Protein AF-A0A7Y6Y8E7-F1 (afdb_monomer_lite)

Secondary structure (DSSP, 8-state):
-PPPPEEEEE-S-HHHHHHHHHHHTTTSEEEEESSSSSHHHHHHHH--SEEEE-TTS-SS-HHHHHHHHHHHHHHTT-

Structure (mmCIF, N/CA/C/O backbone):
data_AF-A0A7Y6Y8E7-F1
#
_entry.id   AF-A0A7Y6Y8E7-F1
#
loop_
_atom_site.group_PDB
_atom_site.id
_atom_site.type_symbol
_atom_site.label_atom_id
_atom_site.label_alt_id
_atom_site.label_comp_id
_atom_site.label_asym_id
_atom_site.label_entity_id
_atom_site.label_seq_id
_atom_site.pdbx_PDB_ins_code
_atom_site.Cartn_x
_atom_site.Cartn_y
_atom_site.Cartn_z
_atom_site.occupancy
_atom_site.B_iso_or_equiv
_atom_site.auth_seq_id
_atom_site.auth_comp_id
_atom_site.auth_asym_id
_atom_site.auth_atom_id
_atom_site.pdbx_PDB_model_num
ATOM 1 N N . MET A 1 1 ? -16.114 -13.925 12.514 1.00 48.81 1 MET A N 1
ATOM 2 C CA . MET A 1 1 ? -15.016 -13.939 11.522 1.00 48.81 1 MET A CA 1
ATOM 3 C C . MET A 1 1 ? -14.637 -12.490 11.273 1.00 48.81 1 MET A C 1
ATOM 5 O O . MET A 1 1 ? -15.533 -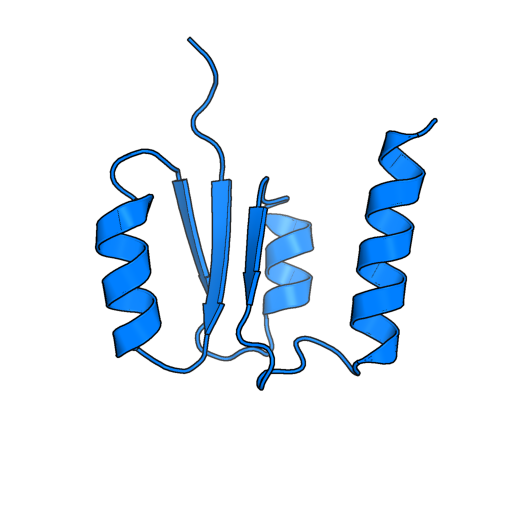11.719 10.958 1.00 48.81 1 MET A O 1
ATOM 9 N N . GLY A 1 2 ? -13.389 -12.091 11.540 1.00 60.22 2 GLY A N 1
ATOM 10 C CA . GLY A 1 2 ? -12.953 -10.702 11.339 1.00 60.22 2 GLY A CA 1
ATOM 11 C C . GLY A 1 2 ? -13.026 -10.308 9.862 1.00 60.22 2 GLY A C 1
ATOM 12 O O . GLY A 1 2 ? -12.844 -11.163 8.996 1.00 60.22 2 GLY A O 1
ATOM 13 N N . SER A 1 3 ? -13.334 -9.043 9.568 1.00 77.19 3 SER A N 1
ATOM 14 C CA . SER A 1 3 ? -13.312 -8.526 8.198 1.00 77.19 3 SER A CA 1
ATOM 15 C C . SER A 1 3 ? -11.899 -8.624 7.615 1.00 77.19 3 SER A C 1
ATOM 17 O O . SER A 1 3 ? -10.914 -8.402 8.318 1.00 77.19 3 SER A O 1
ATOM 19 N N . ALA A 1 4 ? -11.794 -8.961 6.326 1.00 84.44 4 ALA A N 1
ATOM 20 C CA . ALA A 1 4 ? -10.511 -8.960 5.628 1.00 84.44 4 ALA A CA 1
ATOM 21 C C . ALA A 1 4 ? -9.898 -7.552 5.680 1.00 84.44 4 ALA A C 1
ATOM 23 O O . ALA A 1 4 ? -10.543 -6.591 5.247 1.00 84.44 4 ALA A O 1
ATOM 24 N N . LYS A 1 5 ? -8.676 -7.461 6.217 1.00 93.12 5 LYS A N 1
ATOM 25 C CA . LYS A 1 5 ? -7.907 -6.218 6.334 1.00 93.12 5 LYS A CA 1
ATOM 26 C C . LYS A 1 5 ? -7.543 -5.682 4.951 1.00 93.12 5 LYS A C 1
ATOM 28 O O . LYS A 1 5 ? -7.300 -6.475 4.037 1.00 93.12 5 LYS A O 1
ATOM 33 N N . LEU A 1 6 ? -7.543 -4.363 4.791 1.00 92.69 6 LEU A N 1
ATOM 34 C CA . LEU A 1 6 ? -7.156 -3.682 3.559 1.00 92.69 6 LEU A CA 1
ATOM 35 C C . LEU A 1 6 ? -5.693 -3.258 3.623 1.00 92.69 6 LEU A C 1
ATOM 37 O O . LEU A 1 6 ? -5.300 -2.505 4.509 1.00 92.69 6 LEU A O 1
ATOM 41 N N . ILE A 1 7 ? -4.908 -3.723 2.657 1.00 93.81 7 ILE A N 1
ATOM 42 C CA . ILE A 1 7 ? -3.509 -3.340 2.492 1.00 93.81 7 ILE A CA 1
ATOM 43 C C . ILE A 1 7 ? -3.402 -2.432 1.268 1.00 93.81 7 ILE A C 1
ATOM 45 O O . ILE A 1 7 ? -3.879 -2.790 0.188 1.00 93.81 7 ILE A O 1
ATOM 49 N N . LEU A 1 8 ? -2.762 -1.277 1.443 1.00 91.00 8 LEU A N 1
ATOM 50 C CA . LEU A 1 8 ? -2.338 -0.409 0.352 1.00 91.00 8 LEU A CA 1
ATOM 51 C C . LEU A 1 8 ? -0.830 -0.556 0.149 1.00 91.00 8 LEU A C 1
ATOM 53 O O . LEU A 1 8 ? -0.060 -0.398 1.096 1.00 91.00 8 LEU A O 1
ATOM 57 N N . VAL A 1 9 ? -0.414 -0.830 -1.086 1.00 91.00 9 VAL A N 1
ATOM 58 C CA . VAL A 1 9 ? 1.004 -0.909 -1.458 1.00 91.00 9 VAL A CA 1
ATOM 59 C C . VAL A 1 9 ? 1.355 0.183 -2.457 1.00 91.00 9 VAL A C 1
ATOM 61 O O . VAL A 1 9 ? 0.726 0.298 -3.508 1.00 91.00 9 VAL A O 1
ATOM 64 N N . VAL A 1 10 ? 2.370 0.979 -2.140 1.00 87.56 10 VAL A N 1
ATOM 65 C CA . VAL A 1 10 ? 2.868 2.042 -3.009 1.00 87.56 10 VAL A CA 1
ATOM 66 C C . VAL A 1 10 ? 4.293 1.724 -3.419 1.00 87.56 10 VAL A C 1
ATOM 68 O O . VAL A 1 10 ? 5.229 1.801 -2.626 1.00 87.56 10 VAL A O 1
ATOM 71 N N . ASP A 1 11 ? 4.446 1.342 -4.677 1.00 87.88 11 ASP A N 1
ATOM 72 C CA . ASP A 1 11 ? 5.733 0.996 -5.259 1.00 87.88 11 ASP A CA 1
ATOM 73 C C . ASP A 1 11 ? 5.683 1.320 -6.756 1.00 87.88 11 ASP A C 1
ATOM 75 O O . ASP A 1 11 ? 4.663 1.116 -7.414 1.00 87.88 11 ASP A O 1
ATOM 79 N N . GLY A 1 12 ? 6.763 1.877 -7.299 1.00 85.88 12 GLY A N 1
ATOM 80 C CA . GLY A 1 12 ? 6.852 2.126 -8.738 1.00 85.88 12 GLY A CA 1
ATOM 81 C C . GLY A 1 12 ? 7.424 0.949 -9.520 1.00 85.88 12 GLY A C 1
ATOM 82 O O . GLY A 1 12 ? 7.382 0.988 -10.748 1.00 85.88 12 GLY A O 1
ATOM 83 N N . ASP A 1 13 ? 7.967 -0.064 -8.843 1.00 89.44 13 ASP A N 1
ATOM 84 C CA . ASP A 1 13 ? 8.431 -1.288 -9.479 1.00 89.44 13 ASP A CA 1
ATOM 85 C C . ASP A 1 13 ? 7.288 -2.302 -9.626 1.00 89.44 13 ASP A C 1
ATOM 87 O O . ASP A 1 13 ? 6.697 -2.794 -8.661 1.00 89.44 13 ASP A O 1
ATOM 91 N N . GLU A 1 14 ? 6.969 -2.646 -10.872 1.00 89.94 14 GLU A N 1
ATOM 92 C CA . GLU A 1 14 ? 5.869 -3.567 -11.163 1.00 89.94 14 GLU A CA 1
ATOM 93 C C . GLU A 1 14 ? 6.150 -5.000 -10.697 1.00 89.94 14 GLU A C 1
ATOM 95 O O . GLU A 1 14 ? 5.208 -5.736 -10.385 1.00 89.94 14 GLU A O 1
ATOM 100 N N . SER A 1 15 ? 7.424 -5.400 -10.626 1.00 91.81 15 SER A N 1
ATOM 101 C CA . SER A 1 15 ? 7.808 -6.748 -10.200 1.00 91.81 15 SER A CA 1
ATOM 102 C C . SER A 1 15 ? 7.569 -6.928 -8.702 1.00 91.81 15 SER A C 1
ATOM 104 O O . SER A 1 15 ? 6.977 -7.931 -8.290 1.00 91.81 15 SER A O 1
ATOM 106 N N . SER A 1 16 ? 7.953 -5.934 -7.901 1.00 91.06 16 SER A N 1
ATOM 107 C CA . SER A 1 16 ? 7.677 -5.847 -6.467 1.00 91.06 16 SER A CA 1
ATOM 108 C C . SER A 1 16 ? 6.178 -5.880 -6.182 1.00 91.06 16 SER A C 1
ATOM 110 O O . SER A 1 16 ? 5.719 -6.712 -5.395 1.00 91.06 16 SER A O 1
ATOM 112 N N . LEU A 1 17 ? 5.388 -5.053 -6.877 1.00 91.62 17 LEU A N 1
ATOM 113 C CA . LEU A 1 17 ? 3.927 -5.052 -6.735 1.00 91.62 17 LEU A CA 1
ATOM 114 C C . LEU A 1 17 ? 3.312 -6.413 -7.056 1.00 91.62 17 LEU A C 1
ATOM 116 O O . LEU A 1 17 ? 2.466 -6.911 -6.310 1.00 91.62 1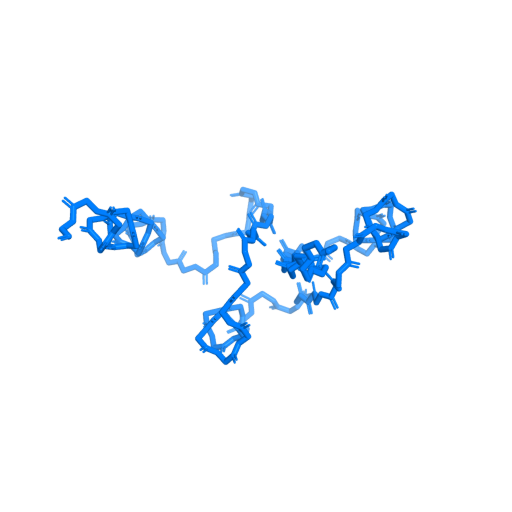7 LEU A O 1
ATOM 120 N N . PHE A 1 18 ? 3.746 -7.040 -8.150 1.00 93.38 18 PHE A N 1
ATOM 121 C CA . PHE A 1 18 ? 3.251 -8.353 -8.547 1.00 93.38 18 PHE A CA 1
ATOM 122 C C . PHE A 1 18 ? 3.585 -9.431 -7.507 1.00 93.38 18 PHE A C 1
ATOM 124 O O . PHE A 1 18 ? 2.723 -10.246 -7.157 1.00 93.38 18 PHE A O 1
ATOM 131 N N . ALA A 1 19 ? 4.814 -9.428 -6.987 1.00 93.81 19 ALA A N 1
ATOM 132 C CA . ALA A 1 19 ? 5.246 -10.364 -5.955 1.00 93.81 19 ALA A CA 1
ATOM 133 C C . ALA A 1 19 ? 4.431 -10.197 -4.661 1.00 93.81 19 ALA A C 1
ATOM 135 O O . ALA A 1 19 ? 3.908 -11.184 -4.132 1.00 93.81 19 ALA A O 1
ATOM 136 N N . MET A 1 20 ? 4.253 -8.956 -4.201 1.00 93.50 20 MET A N 1
ATOM 137 C CA . MET A 1 20 ? 3.478 -8.641 -2.999 1.00 93.50 20 MET A CA 1
ATOM 138 C C . MET A 1 20 ? 1.998 -8.999 -3.157 1.00 93.50 20 MET A C 1
ATOM 140 O O . MET A 1 20 ? 1.427 -9.637 -2.272 1.00 93.50 20 MET A O 1
ATOM 144 N N . HIS A 1 21 ? 1.389 -8.686 -4.303 1.00 94.00 21 HIS A N 1
ATOM 145 C CA . HIS A 1 21 ? 0.005 -9.062 -4.589 1.00 94.00 21 HIS A CA 1
ATOM 146 C C . HIS A 1 21 ? -0.189 -10.582 -4.500 1.00 94.00 21 HIS A C 1
ATOM 148 O O . HIS A 1 21 ? -1.117 -11.051 -3.840 1.00 94.00 21 HIS A O 1
ATOM 154 N N . ARG A 1 22 ? 0.717 -11.374 -5.100 1.00 94.31 22 ARG A N 1
ATOM 155 C CA . ARG A 1 22 ? 0.645 -12.845 -5.042 1.00 94.31 22 ARG A CA 1
ATOM 156 C C . ARG A 1 22 ? 0.700 -13.403 -3.620 1.00 94.31 22 ARG A C 1
ATOM 158 O O . ARG A 1 22 ? 0.078 -14.434 -3.377 1.00 94.31 22 ARG A O 1
ATOM 165 N N . GLN A 1 23 ? 1.438 -12.771 -2.709 1.00 91.38 23 GLN A N 1
ATOM 166 C CA . GLN A 1 23 ? 1.523 -13.217 -1.315 1.00 91.38 23 GLN A CA 1
ATOM 167 C C . GLN A 1 23 ? 0.354 -12.727 -0.455 1.00 91.38 23 GLN A C 1
ATOM 169 O O . GLN A 1 23 ? -0.127 -13.468 0.400 1.00 91.38 23 GLN A O 1
ATOM 174 N N . LEU A 1 24 ? -0.102 -11.490 -0.657 1.00 89.81 24 LEU A N 1
ATOM 175 C CA . LEU A 1 24 ? -0.995 -10.815 0.288 1.00 89.81 24 LEU A CA 1
ATOM 176 C C . LEU A 1 24 ? -2.474 -10.885 -0.105 1.00 89.81 24 LEU A C 1
ATOM 178 O O . LEU A 1 24 ? -3.325 -11.010 0.780 1.00 89.81 24 LEU A O 1
ATOM 182 N N . ALA A 1 25 ? -2.797 -10.871 -1.402 1.00 88.31 25 ALA A N 1
ATOM 183 C CA . ALA A 1 25 ? -4.182 -10.805 -1.882 1.00 88.31 25 ALA A CA 1
ATOM 184 C C . ALA A 1 25 ? -4.999 -12.082 -1.607 1.00 88.31 25 ALA A C 1
ATOM 186 O O . ALA A 1 25 ? -6.226 -12.058 -1.652 1.00 88.31 25 ALA A O 1
ATOM 187 N N . ALA A 1 26 ? -4.339 -13.199 -1.281 1.00 88.94 26 ALA A N 1
ATOM 188 C CA . ALA A 1 26 ? -5.012 -14.434 -0.875 1.00 88.94 26 ALA A CA 1
ATOM 189 C C . ALA A 1 26 ? -5.712 -14.318 0.494 1.00 88.94 26 ALA A C 1
ATOM 191 O O . ALA A 1 26 ? -6.626 -15.086 0.790 1.00 88.94 26 ALA A O 1
ATOM 192 N N . HIS A 1 27 ? -5.278 -13.371 1.330 1.00 90.56 27 HIS A N 1
ATOM 193 C CA . HIS A 1 27 ? -5.729 -13.236 2.718 1.00 90.56 27 HIS A CA 1
ATOM 194 C C . HIS A 1 27 ? -6.282 -11.844 3.047 1.00 90.56 27 HIS A C 1
ATOM 196 O O . HIS A 1 27 ? -6.976 -11.678 4.050 1.00 90.56 27 HIS A O 1
ATOM 202 N N . HIS A 1 28 ? -6.006 -10.853 2.200 1.00 93.19 28 HIS A N 1
ATOM 203 C CA . HIS A 1 28 ? -6.301 -9.449 2.456 1.00 93.19 28 HIS A CA 1
ATOM 204 C C . HIS A 1 28 ? -6.925 -8.786 1.232 1.00 93.19 28 HIS A C 1
ATOM 206 O O . HIS A 1 28 ? -6.703 -9.202 0.094 1.00 93.19 28 HIS A O 1
ATOM 212 N N . LYS A 1 29 ? -7.687 -7.717 1.467 1.00 93.62 29 LYS A N 1
ATOM 213 C CA . LYS A 1 29 ? -8.078 -6.812 0.387 1.00 93.62 29 LYS A CA 1
ATOM 214 C C . LYS A 1 29 ? -6.846 -6.027 -0.055 1.00 93.62 29 LYS A C 1
ATOM 216 O O . LYS A 1 29 ? -5.995 -5.694 0.768 1.00 93.62 29 LYS A O 1
ATOM 221 N N . TRP A 1 30 ? -6.778 -5.725 -1.344 1.00 93.19 30 TRP A N 1
ATOM 222 C CA . TRP A 1 30 ? -5.605 -5.133 -1.973 1.00 93.19 30 TRP A CA 1
ATOM 223 C C . TRP A 1 30 ? -5.956 -3.835 -2.694 1.00 93.19 30 TRP A C 1
ATOM 225 O O . TRP A 1 30 ? -6.898 -3.797 -3.488 1.00 93.19 30 TRP A O 1
ATOM 235 N N . ALA A 1 31 ? -5.154 -2.806 -2.456 1.00 91.94 31 ALA A N 1
ATOM 236 C CA . ALA A 1 31 ? -5.070 -1.605 -3.269 1.00 91.94 31 ALA A CA 1
ATOM 237 C C . ALA A 1 31 ? -3.595 -1.317 -3.577 1.00 91.94 31 ALA A C 1
ATOM 239 O O . ALA A 1 31 ? -2.709 -1.697 -2.809 1.00 91.94 31 ALA A O 1
ATOM 240 N N . GLN A 1 32 ? -3.322 -0.641 -4.692 1.00 90.81 32 GLN A N 1
ATOM 241 C CA . GLN A 1 32 ? -1.959 -0.250 -5.042 1.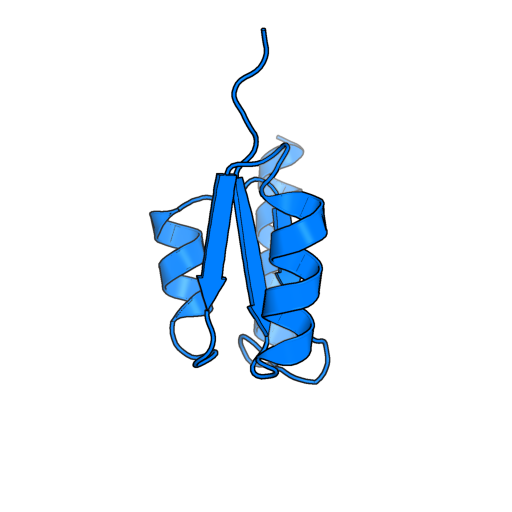00 90.81 32 GLN A CA 1
ATOM 242 C C . GLN A 1 32 ? -1.907 1.105 -5.744 1.00 90.81 32 GLN A C 1
ATOM 244 O O . GLN A 1 32 ? -2.817 1.431 -6.509 1.00 90.81 32 GLN A O 1
ATOM 249 N N . ASP A 1 33 ? -0.810 1.831 -5.544 1.00 86.81 33 ASP A N 1
ATOM 250 C CA . ASP A 1 33 ? -0.443 3.008 -6.335 1.00 86.81 33 ASP A CA 1
ATOM 251 C C . ASP A 1 33 ? 0.919 2.782 -7.000 1.00 86.81 33 ASP A C 1
ATOM 253 O O . ASP A 1 33 ? 1.928 2.567 -6.331 1.00 86.81 33 ASP A O 1
ATOM 257 N N . LYS A 1 34 ? 0.930 2.840 -8.336 1.00 81.12 34 LYS A N 1
ATOM 258 C CA . LYS A 1 34 ? 2.139 2.733 -9.165 1.00 81.12 34 LYS A CA 1
ATOM 259 C C . LYS A 1 34 ? 2.790 4.084 -9.440 1.00 81.12 34 LYS A C 1
ATOM 261 O O . LYS A 1 34 ? 3.980 4.165 -9.740 1.00 81.12 34 LYS A O 1
ATOM 266 N N . GLN A 1 35 ? 1.981 5.140 -9.450 1.00 69.81 35 GLN A N 1
ATOM 267 C CA . GLN A 1 35 ? 2.379 6.466 -9.911 1.00 69.81 35 GLN A CA 1
ATOM 268 C C . GLN A 1 35 ? 2.831 7.369 -8.773 1.00 69.81 35 GLN A C 1
ATOM 270 O O . GLN A 1 35 ? 3.411 8.417 -9.057 1.00 69.81 35 GLN A O 1
ATOM 275 N N . ARG A 1 36 ? 2.658 6.930 -7.518 1.00 70.25 36 ARG A N 1
ATOM 276 C CA . ARG A 1 36 ? 3.237 7.506 -6.289 1.00 70.25 36 ARG A CA 1
ATOM 277 C C . ARG A 1 36 ? 2.620 8.848 -5.877 1.00 70.25 36 ARG A C 1
ATOM 279 O O . ARG A 1 36 ? 2.830 9.300 -4.761 1.00 70.25 36 ARG A O 1
ATOM 286 N N . LYS A 1 37 ? 1.895 9.497 -6.789 1.00 66.50 37 LYS A N 1
ATOM 287 C CA . LYS A 1 37 ? 1.319 10.842 -6.648 1.00 66.50 37 LYS A CA 1
ATOM 288 C C . LYS A 1 37 ? -0.049 10.827 -5.977 1.00 66.50 37 LYS A C 1
ATOM 290 O O . LYS A 1 37 ? -0.442 11.836 -5.402 1.00 66.50 37 LYS A O 1
ATOM 295 N N . ASP A 1 38 ? -0.746 9.697 -6.048 1.00 71.25 38 ASP A N 1
ATOM 296 C CA . ASP A 1 38 ? -2.124 9.572 -5.576 1.00 71.25 38 ASP A CA 1
ATOM 297 C C . ASP A 1 38 ? -2.195 8.894 -4.203 1.00 71.25 38 ASP A C 1
ATOM 299 O O . ASP A 1 38 ? -3.258 8.862 -3.585 1.00 71.25 38 ASP A O 1
ATOM 303 N N . ALA A 1 39 ? -1.067 8.386 -3.697 1.00 74.81 39 ALA A N 1
ATOM 304 C CA . ALA A 1 39 ? -0.977 7.670 -2.435 1.00 74.81 39 ALA A CA 1
ATOM 305 C C . ALA A 1 39 ? -1.616 8.403 -1.240 1.00 74.81 39 ALA A C 1
ATOM 307 O O . ALA A 1 39 ? -2.413 7.759 -0.557 1.00 74.81 39 ALA A O 1
ATOM 308 N N . PRO A 1 40 ? -1.384 9.712 -0.992 1.00 76.62 40 PRO A N 1
ATOM 309 C CA . PRO A 1 40 ? -2.060 10.410 0.105 1.00 76.62 40 PRO A CA 1
ATOM 310 C C . PRO A 1 40 ? -3.590 10.391 -0.036 1.00 76.62 40 PRO A C 1
ATOM 312 O O . PRO A 1 40 ? -4.297 10.012 0.894 1.00 76.62 40 PRO A O 1
ATOM 315 N N . GLY A 1 41 ? -4.105 10.693 -1.233 1.00 79.69 41 GLY A N 1
ATOM 316 C CA . GLY A 1 41 ? -5.546 10.686 -1.494 1.00 79.69 41 GLY A CA 1
ATOM 317 C C . GLY A 1 41 ? -6.158 9.285 -1.414 1.00 79.69 41 GLY A C 1
ATOM 318 O O . GLY A 1 41 ? -7.274 9.117 -0.927 1.00 79.69 41 GLY A O 1
ATOM 319 N N . LEU A 1 42 ? -5.421 8.257 -1.841 1.00 81.19 42 LEU A N 1
ATOM 320 C CA . LEU A 1 42 ? -5.852 6.867 -1.711 1.00 81.19 42 LEU A CA 1
ATOM 321 C C . LEU A 1 42 ? -5.947 6.439 -0.254 1.00 81.19 42 LEU A C 1
ATOM 323 O O . LEU A 1 42 ? -6.866 5.709 0.093 1.00 81.19 42 LEU A O 1
ATOM 327 N N . ILE A 1 43 ? -5.039 6.887 0.603 1.00 81.81 43 ILE A N 1
ATOM 328 C CA . ILE A 1 43 ? -5.086 6.544 2.023 1.00 81.81 43 ILE A CA 1
ATOM 329 C C . ILE A 1 43 ? -6.284 7.224 2.697 1.00 81.81 43 ILE A C 1
ATOM 331 O O . ILE A 1 43 ? -6.999 6.548 3.435 1.00 81.81 43 ILE A O 1
ATOM 335 N N . ASP A 1 44 ? -6.570 8.490 2.377 1.00 81.12 44 ASP A N 1
ATOM 336 C CA . ASP A 1 44 ? -7.755 9.196 2.889 1.00 81.12 44 ASP A CA 1
ATOM 337 C C . ASP A 1 44 ? -9.069 8.521 2.458 1.00 81.12 44 ASP A C 1
ATOM 339 O O . ASP A 1 44 ? -9.998 8.374 3.252 1.00 81.12 44 ASP A O 1
ATOM 343 N N . ILE A 1 45 ? -9.154 8.085 1.196 1.00 83.69 45 ILE A N 1
ATOM 344 C CA . ILE A 1 45 ? -10.361 7.459 0.632 1.00 83.69 45 ILE A CA 1
ATOM 345 C C . ILE A 1 45 ? -10.539 6.023 1.130 1.00 83.69 45 ILE A C 1
ATOM 347 O O . ILE A 1 45 ? -11.661 5.585 1.395 1.00 83.69 45 ILE A O 1
ATOM 351 N N . LEU A 1 46 ? -9.448 5.259 1.188 1.00 85.88 46 LEU A N 1
ATOM 352 C CA . LEU A 1 46 ? -9.494 3.822 1.442 1.00 85.88 46 LEU A CA 1
ATOM 353 C C . LEU A 1 46 ? -9.377 3.472 2.923 1.00 85.88 46 LEU A C 1
ATOM 355 O O . LEU A 1 46 ? -9.806 2.381 3.294 1.00 85.88 46 LEU A O 1
ATOM 359 N N . ALA A 1 47 ? -8.797 4.359 3.739 1.00 85.94 47 ALA A N 1
ATOM 360 C CA . ALA A 1 47 ? -8.466 4.118 5.142 1.00 85.94 47 ALA A CA 1
ATOM 361 C C . ALA A 1 47 ? -7.848 2.715 5.357 1.00 85.94 47 ALA A C 1
ATOM 363 O O . ALA A 1 47 ? -8.431 1.880 6.058 1.00 85.94 47 ALA A O 1
ATOM 364 N N . PRO A 1 48 ? -6.714 2.403 4.693 1.00 87.81 48 PRO A N 1
ATOM 365 C CA . PRO A 1 48 ? -6.115 1.076 4.747 1.00 87.81 48 PRO A CA 1
ATOM 366 C C . PRO A 1 48 ? -5.687 0.714 6.174 1.00 87.81 48 PRO A C 1
ATOM 368 O O . PRO A 1 48 ? -5.217 1.555 6.936 1.00 87.81 48 PRO A O 1
ATOM 371 N N . ASP A 1 49 ? -5.790 -0.570 6.512 1.00 89.62 49 ASP A N 1
ATOM 372 C CA . ASP A 1 49 ? -5.312 -1.106 7.789 1.00 89.62 49 ASP A CA 1
ATOM 373 C C . ASP A 1 49 ? -3.777 -1.201 7.842 1.00 89.62 49 ASP A C 1
ATOM 375 O O . ASP A 1 49 ? -3.194 -1.247 8.925 1.00 89.62 49 ASP A O 1
ATOM 379 N N . LEU A 1 50 ? -3.123 -1.285 6.678 1.00 88.44 50 LEU A N 1
ATOM 380 C CA . LEU A 1 50 ? -1.670 -1.346 6.538 1.00 88.44 50 LEU A CA 1
ATOM 381 C C . LEU A 1 50 ? -1.229 -0.651 5.246 1.00 88.44 50 LEU A C 1
ATOM 383 O O . LEU A 1 50 ? -1.762 -0.931 4.171 1.00 88.44 50 LEU A O 1
ATOM 387 N N . LEU A 1 51 ? -0.212 0.200 5.359 1.00 86.75 51 LEU A N 1
ATOM 388 C CA . LEU A 1 51 ? 0.492 0.819 4.240 1.00 86.75 51 LEU A CA 1
ATOM 389 C C . LEU A 1 51 ? 1.876 0.179 4.091 1.00 86.75 51 LEU A C 1
ATOM 391 O O . LEU A 1 51 ? 2.641 0.127 5.053 1.00 86.75 51 LEU A O 1
ATOM 395 N N . ILE A 1 52 ? 2.206 -0.268 2.883 1.00 87.88 52 ILE A N 1
ATOM 396 C CA . ILE A 1 52 ? 3.552 -0.712 2.505 1.00 87.88 52 ILE A CA 1
ATOM 397 C C . ILE A 1 52 ? 4.060 0.256 1.444 1.00 87.88 52 ILE A C 1
ATOM 399 O O . ILE A 1 52 ? 3.380 0.481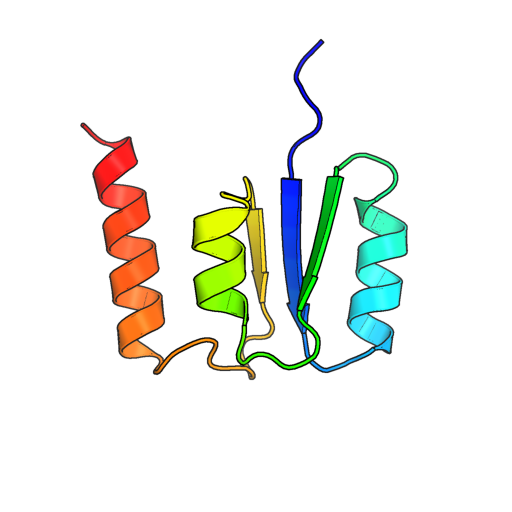 0.447 1.00 87.88 52 ILE A O 1
ATOM 403 N N . THR A 1 53 ? 5.242 0.830 1.646 1.00 84.12 53 THR A N 1
ATOM 404 C CA . THR A 1 53 ? 5.833 1.778 0.699 1.00 84.12 53 THR A CA 1
ATOM 405 C C . THR A 1 53 ? 7.308 1.498 0.488 1.00 84.12 53 THR A C 1
ATOM 407 O O . THR A 1 53 ? 8.012 1.124 1.428 1.00 84.12 53 THR A O 1
ATOM 410 N N . ASP A 1 54 ? 7.779 1.709 -0.737 1.00 81.62 54 ASP A N 1
ATOM 411 C CA . ASP A 1 54 ? 9.209 1.768 -1.029 1.00 81.62 54 ASP A CA 1
ATOM 412 C C . ASP A 1 54 ? 9.819 3.017 -0.369 1.00 81.62 54 ASP A C 1
ATOM 414 O O . ASP A 1 54 ? 9.306 4.127 -0.511 1.00 81.62 54 ASP A O 1
ATOM 418 N N . TYR A 1 55 ? 10.920 2.839 0.361 1.00 73.31 55 TYR A N 1
ATOM 419 C CA . TYR A 1 55 ? 11.627 3.920 1.051 1.00 73.31 55 TYR A CA 1
ATOM 420 C C . TYR A 1 55 ? 12.308 4.891 0.076 1.00 73.31 55 TYR A C 1
ATOM 422 O O . TYR A 1 55 ? 12.545 6.047 0.421 1.00 73.31 55 TYR A O 1
ATOM 430 N N . GLN A 1 56 ? 12.625 4.437 -1.143 1.00 72.88 56 GLN A N 1
ATOM 431 C CA . GLN A 1 56 ? 13.168 5.295 -2.202 1.00 72.88 56 GLN A CA 1
ATOM 432 C C . GLN A 1 56 ? 12.085 6.167 -2.844 1.00 72.88 56 GLN A C 1
ATOM 434 O O . GLN A 1 56 ? 12.383 7.024 -3.682 1.00 72.88 56 GLN A O 1
ATOM 439 N N . ILE A 1 57 ? 10.825 5.950 -2.460 1.00 63.91 57 ILE A N 1
ATOM 440 C CA . ILE A 1 57 ? 9.668 6.690 -2.930 1.00 63.91 57 ILE A CA 1
ATOM 441 C C . ILE A 1 57 ? 9.150 7.552 -1.781 1.00 63.91 57 ILE A C 1
ATOM 443 O O . ILE A 1 57 ? 8.333 7.101 -0.977 1.00 63.91 57 ILE A O 1
ATOM 447 N N . PRO A 1 58 ? 9.581 8.819 -1.701 1.00 59.41 58 PRO A N 1
ATOM 448 C CA . PRO A 1 58 ? 8.934 9.765 -0.813 1.00 59.41 58 PRO A CA 1
ATOM 449 C C . PRO A 1 58 ? 7.487 9.977 -1.293 1.00 59.41 58 PRO A C 1
ATOM 451 O O . PRO A 1 58 ? 7.251 10.661 -2.288 1.00 59.41 58 PRO A O 1
ATOM 454 N N . LEU A 1 59 ? 6.521 9.353 -0.602 1.00 59.81 59 LEU A N 1
ATOM 455 C CA . LEU A 1 59 ? 5.066 9.523 -0.804 1.00 59.81 59 LEU A CA 1
ATOM 456 C C . LEU A 1 59 ? 4.607 10.975 -0.620 1.00 59.81 59 LEU A C 1
ATOM 458 O O . LEU A 1 59 ? 3.589 11.411 -1.145 1.00 59.81 59 LEU A O 1
ATOM 462 N N . VAL A 1 60 ? 5.395 11.687 0.167 1.00 60.88 60 VAL A N 1
ATOM 463 C CA . VAL A 1 60 ? 5.347 13.090 0.551 1.00 60.88 60 VAL A CA 1
ATOM 464 C C . VAL A 1 60 ? 6.802 13.473 0.866 1.00 60.88 60 VAL A C 1
ATOM 466 O O . VAL A 1 60 ? 7.670 12.590 0.894 1.00 60.88 60 VAL A O 1
ATOM 469 N N . LYS A 1 61 ? 7.131 14.747 1.115 1.00 61.41 61 LYS A N 1
ATOM 470 C CA . LYS A 1 61 ? 8.492 15.054 1.615 1.00 61.41 61 LYS A CA 1
ATOM 471 C C . LYS A 1 61 ? 8.746 14.228 2.885 1.00 61.41 61 LYS A C 1
ATOM 473 O O . LYS A 1 61 ? 7.821 14.050 3.663 1.00 61.41 61 LYS A O 1
ATOM 478 N N . GLU A 1 62 ? 9.965 13.736 3.126 1.00 54.91 62 GLU A N 1
ATOM 479 C CA . GLU A 1 62 ? 10.275 12.858 4.283 1.00 54.91 62 GLU A CA 1
ATOM 480 C C . GLU A 1 62 ? 9.675 13.352 5.615 1.00 54.91 62 GLU A C 1
ATOM 482 O O . GLU A 1 62 ? 9.163 12.560 6.402 1.00 54.91 62 GLU A O 1
ATOM 487 N N . ILE A 1 63 ? 9.675 14.670 5.830 1.00 54.41 63 ILE A N 1
ATOM 488 C CA . ILE A 1 63 ? 9.057 15.332 6.988 1.00 54.41 63 ILE A CA 1
ATOM 489 C C . ILE A 1 63 ? 7.538 15.135 7.055 1.00 54.41 63 ILE A C 1
ATOM 491 O O . ILE A 1 63 ? 7.017 14.795 8.110 1.00 54.41 63 ILE A O 1
ATOM 495 N N . GLU A 1 64 ? 6.839 15.281 5.935 1.00 60.72 64 GLU A N 1
ATOM 496 C CA . GLU A 1 64 ? 5.385 15.153 5.862 1.00 60.72 64 GLU A CA 1
ATOM 497 C C . GLU A 1 64 ? 4.958 13.700 6.136 1.00 60.72 64 GLU A C 1
ATOM 499 O O . GLU A 1 64 ? 3.927 13.481 6.758 1.00 60.72 64 GLU A O 1
ATOM 504 N N . LEU A 1 65 ? 5.770 12.696 5.765 1.00 61.72 65 LEU A N 1
ATOM 505 C CA . LEU A 1 65 ? 5.449 11.278 6.006 1.00 61.72 65 LEU A CA 1
ATOM 506 C C . LEU A 1 65 ? 5.535 10.956 7.497 1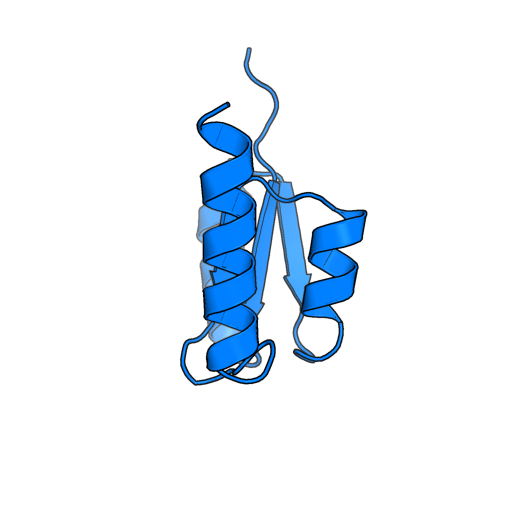.00 61.72 65 LEU A C 1
ATOM 508 O O . LEU A 1 65 ? 4.673 10.269 8.045 1.00 61.72 65 LEU A O 1
ATOM 512 N N . LEU A 1 66 ? 6.571 11.476 8.158 1.00 58.56 66 LEU A N 1
ATOM 513 C CA . LEU A 1 66 ? 6.776 11.313 9.594 1.00 58.56 66 LEU A CA 1
ATOM 514 C C . LEU A 1 66 ? 5.713 12.055 10.406 1.00 58.56 66 LEU A C 1
ATOM 516 O O . LEU A 1 66 ? 5.197 11.496 11.373 1.00 58.56 66 LEU A O 1
ATOM 520 N N . GLU A 1 67 ? 5.346 13.273 10.003 1.00 63.69 67 GLU A N 1
ATOM 521 C CA . GLU A 1 67 ? 4.252 14.031 10.621 1.00 63.69 67 GLU A CA 1
ATOM 522 C C . GLU A 1 67 ? 2.919 13.286 10.505 1.00 63.69 67 GLU A C 1
ATOM 524 O O . GLU A 1 67 ? 2.144 13.229 11.463 1.00 63.69 67 GLU A O 1
ATOM 529 N N . TRP A 1 68 ? 2.683 12.646 9.362 1.00 65.25 68 TRP A N 1
ATOM 530 C CA . TRP A 1 68 ? 1.458 11.902 9.116 1.00 65.25 68 TRP A CA 1
ATOM 531 C C . TRP A 1 68 ? 1.379 10.593 9.904 1.00 65.25 68 TRP A C 1
ATOM 533 O O . TRP A 1 68 ? 0.367 10.321 10.553 1.00 65.25 68 TRP A O 1
ATOM 543 N N . ILE A 1 69 ? 2.478 9.831 9.950 1.00 64.50 69 ILE A N 1
ATOM 544 C CA . ILE A 1 69 ? 2.607 8.646 10.812 1.00 64.50 69 ILE A CA 1
ATOM 545 C C . ILE A 1 69 ? 2.412 9.038 12.283 1.00 64.50 69 ILE A C 1
ATOM 547 O O . ILE A 1 69 ? 1.680 8.372 13.015 1.00 64.50 69 ILE A O 1
ATOM 551 N N . HIS A 1 70 ? 3.025 10.140 12.718 1.00 59.00 70 HIS A N 1
ATOM 552 C CA . HIS A 1 70 ? 2.914 10.616 14.094 1.00 59.00 70 HIS A CA 1
ATOM 553 C C . HIS A 1 70 ? 1.478 11.037 14.447 1.00 59.00 70 HIS A C 1
ATOM 555 O O . HIS A 1 70 ? 0.982 10.688 15.519 1.00 59.00 70 HIS A O 1
ATOM 561 N N . SER A 1 71 ? 0.777 11.719 13.535 1.00 59.94 71 SER A N 1
ATOM 562 C CA . SER A 1 71 ? -0.629 12.100 13.718 1.00 59.94 71 SER A CA 1
ATOM 563 C C . SER A 1 71 ? -1.554 10.879 13.818 1.00 59.94 71 SER A C 1
ATOM 565 O O . SER A 1 71 ? -2.376 10.807 14.734 1.00 59.94 71 SER A O 1
ATOM 567 N N . ALA A 1 72 ? -1.372 9.875 12.954 1.00 59.22 72 ALA A N 1
ATOM 568 C CA . ALA A 1 72 ? -2.164 8.644 12.975 1.00 59.22 72 ALA A CA 1
ATOM 569 C C . ALA A 1 72 ? -1.973 7.830 14.271 1.00 59.22 72 ALA A C 1
ATOM 571 O O . ALA A 1 72 ? -2.939 7.290 14.811 1.00 59.22 72 ALA A O 1
ATOM 572 N N . ILE A 1 73 ? -0.747 7.783 14.807 1.00 58.84 73 ILE A N 1
ATOM 573 C CA . ILE A 1 73 ? -0.441 7.093 16.071 1.00 58.84 73 ILE A CA 1
ATOM 574 C C . ILE A 1 73 ? -1.061 7.823 17.272 1.00 58.84 73 ILE A C 1
ATOM 576 O O . ILE A 1 73 ? -1.589 7.171 18.173 1.00 58.84 73 ILE A O 1
ATOM 580 N N . GLN A 1 74 ? -1.049 9.162 17.296 1.00 53.59 74 GLN A N 1
ATOM 581 C CA . GLN A 1 74 ? -1.649 9.918 18.403 1.00 53.59 74 GLN A CA 1
ATOM 582 C C . GLN A 1 74 ? -3.175 9.774 18.484 1.00 53.59 74 GLN A C 1
ATOM 584 O O . GLN A 1 74 ? -3.722 9.797 19.585 1.00 53.59 74 GLN A O 1
ATOM 589 N N . ILE A 1 75 ? -3.862 9.571 17.357 1.00 52.16 75 ILE A N 1
ATOM 590 C CA . ILE A 1 75 ? -5.314 9.327 17.336 1.00 52.16 75 ILE A CA 1
ATOM 591 C C . ILE A 1 75 ? -5.676 7.989 18.006 1.00 52.16 75 ILE A C 1
ATOM 593 O O . ILE A 1 75 ? -6.760 7.872 18.565 1.00 52.16 75 ILE A O 1
ATOM 597 N N . GLN A 1 76 ? -4.785 6.993 17.998 1.00 46.94 76 GLN A N 1
ATOM 598 C CA . GLN A 1 76 ? -5.050 5.677 18.598 1.00 46.94 76 GLN A CA 1
ATOM 599 C C . GLN A 1 76 ? -4.798 5.597 20.113 1.00 46.94 76 GLN A C 1
ATOM 601 O O . GLN A 1 76 ? -5.128 4.580 20.723 1.00 46.94 76 GLN A O 1
ATOM 606 N N . LEU A 1 77 ? -4.195 6.624 20.720 1.00 48.31 77 LEU A N 1
ATOM 607 C CA . LEU A 1 77 ? -3.837 6.642 22.146 1.00 48.31 77 LEU A CA 1
ATOM 608 C C . LEU A 1 77 ? -4.796 7.473 23.021 1.00 48.31 77 LEU A C 1
ATOM 610 O O . LEU A 1 77 ? -4.573 7.554 24.230 1.00 48.31 77 LEU A O 1
ATOM 614 N N . ASN A 1 78 ? -5.850 8.047 22.432 1.00 43.28 78 ASN A N 1
ATOM 615 C CA . ASN A 1 78 ? -6.957 8.726 23.121 1.00 43.28 78 ASN A CA 1
ATOM 616 C C . ASN A 1 78 ? -8.258 7.927 22.983 1.00 43.28 78 ASN A C 1
ATOM 618 O O . ASN A 1 78 ? -9.116 8.068 23.882 1.00 43.28 78 ASN A O 1
#

Foldseek 3Di:
DDDAFEEEEEELDPVVVVVCCVPRVVRHHYDYDNPLQCVVVCCVVVVGPYYHYDPVRPSDPPVVVVVVVVVVVVVVVD

Sequence (78 aa):
MGSAKLILVVDGDESSLFAMHRQLAAHHKWAQDKQRKDAPGLIDILAPDLLITDYQIPLVKEIELLEWIHSAIQIQLN

pLDDT: me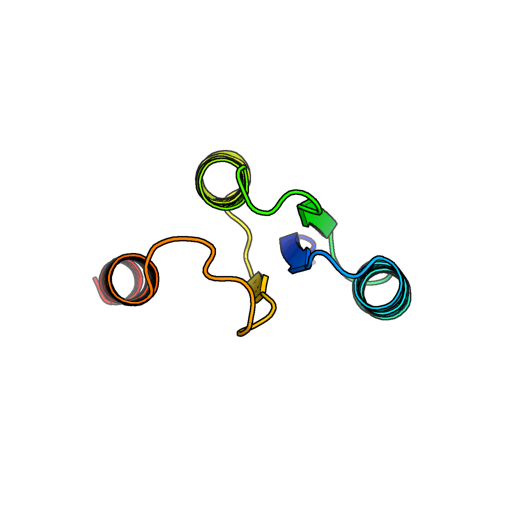an 77.28, std 14.87, range [43.28, 94.31]

Radius of gyration: 13.08 Å; chains: 1; bounding box: 28×30×34 Å